Protein AF-A0A2V6XDY1-F1 (afdb_monomer_lite)

Radius of gyration: 20.03 Å; chains: 1; bounding box: 43×21×50 Å

pLDDT: mean 79.95, std 15.35, range [52.44, 97.75]

Foldseek 3Di:
DAAAPPPRHDDDDPPPDDNDVNDHDPVVVVVVVVVVVVVVVVVVVVVVVVVVVVVVVVPD

Secondary structure (DSSP, 8-state):
-EEPTTT-PEEP--TT----TT---HHHHHHHHHHHHHHHHHHHHHHHHHHHHHHHHTT-

Structure (mmCIF, N/CA/C/O backbone):
data_AF-A0A2V6XDY1-F1
#
_entry.id   AF-A0A2V6XDY1-F1
#
loop_
_atom_site.group_PDB
_atom_site.id
_atom_site.type_symbol
_atom_site.label_atom_id
_atom_site.label_alt_id
_atom_site.label_comp_id
_atom_site.label_asym_id
_atom_site.label_entity_id
_atom_site.label_seq_id
_atom_site.pdbx_PDB_ins_code
_atom_site.Cartn_x
_atom_site.Cartn_y
_atom_site.Cartn_z
_atom_site.occupancy
_atom_site.B_iso_or_equiv
_atom_site.auth_seq_id
_atom_site.auth_comp_id
_atom_site.auth_asym_id
_atom_site.auth_atom_id
_atom_site.pdbx_PDB_model_num
ATOM 1 N N . MET A 1 1 ? -18.034 5.452 18.620 1.00 58.78 1 MET A N 1
ATOM 2 C CA . MET A 1 1 ? -17.509 4.090 18.404 1.00 58.78 1 MET A CA 1
ATOM 3 C C . MET A 1 1 ? -17.311 3.907 16.913 1.00 58.78 1 MET A C 1
ATOM 5 O O . MET A 1 1 ? -18.276 4.073 16.176 1.00 58.78 1 MET A O 1
ATOM 9 N N . SER A 1 2 ? -16.080 3.671 16.468 1.00 64.81 2 SER A N 1
ATOM 10 C CA . SER A 1 2 ? -15.790 3.281 15.084 1.00 64.81 2 SER A CA 1
ATOM 11 C C . SER A 1 2 ? -15.536 1.778 15.061 1.00 64.81 2 SER A C 1
ATOM 13 O O . SER A 1 2 ? -14.861 1.247 15.937 1.00 64.81 2 SER A O 1
ATOM 15 N N . THR A 1 3 ? -16.100 1.067 14.095 1.00 73.00 3 THR A N 1
ATOM 16 C CA . THR A 1 3 ? -15.803 -0.352 13.884 1.00 73.00 3 THR A CA 1
ATOM 17 C C . THR A 1 3 ? -14.691 -0.490 12.859 1.00 73.00 3 THR A C 1
ATOM 19 O O . THR A 1 3 ? -14.613 0.282 11.900 1.00 73.00 3 THR A O 1
ATOM 22 N N . CYS A 1 4 ? -13.805 -1.466 13.059 1.00 80.44 4 CYS A N 1
ATOM 23 C CA . CYS A 1 4 ? -12.832 -1.815 12.042 1.00 80.44 4 CYS A CA 1
ATOM 24 C C . CYS A 1 4 ? -13.560 -2.298 10.785 1.00 80.44 4 CYS A C 1
ATOM 26 O O . CYS A 1 4 ? -14.297 -3.279 10.840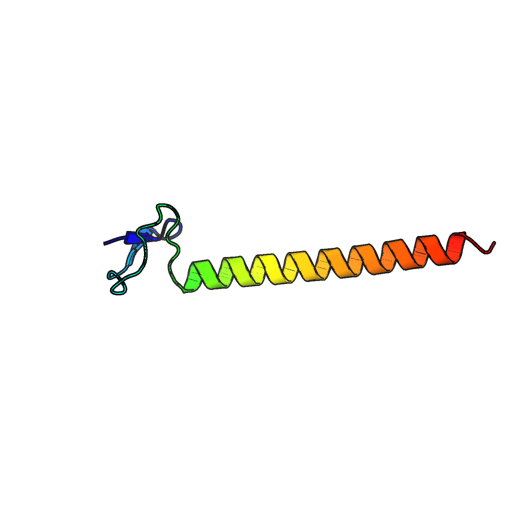 1.00 80.44 4 CYS A O 1
ATOM 28 N N . ALA A 1 5 ? -13.292 -1.688 9.633 1.00 80.06 5 ALA A N 1
ATOM 29 C CA . ALA A 1 5 ? -13.913 -2.088 8.368 1.00 80.06 5 ALA A CA 1
ATOM 30 C C . ALA A 1 5 ? -13.575 -3.532 7.925 1.00 80.06 5 ALA A C 1
ATOM 32 O O . ALA A 1 5 ? -14.191 -4.044 6.995 1.00 80.06 5 ALA A O 1
ATOM 33 N N . ARG A 1 6 ? -12.588 -4.186 8.562 1.00 79.81 6 ARG A N 1
ATOM 34 C CA . ARG A 1 6 ? -12.030 -5.479 8.137 1.00 79.81 6 ARG A CA 1
ATOM 35 C C . ARG A 1 6 ? -12.374 -6.643 9.070 1.00 79.81 6 ARG A C 1
ATOM 37 O O . ARG A 1 6 ? -12.806 -7.678 8.583 1.00 79.81 6 ARG A O 1
ATOM 44 N N . CYS A 1 7 ? -12.224 -6.475 10.385 1.00 85.00 7 CYS A N 1
ATOM 45 C CA . CYS A 1 7 ? -12.620 -7.487 11.378 1.00 85.00 7 CYS A CA 1
ATOM 46 C C . CYS A 1 7 ? -13.907 -7.154 12.135 1.00 85.00 7 CYS A C 1
ATOM 48 O O . CYS A 1 7 ? -14.326 -7.946 12.972 1.00 85.00 7 CYS A O 1
ATOM 50 N N . LEU A 1 8 ? -14.527 -5.998 11.867 1.00 77.12 8 LEU A N 1
ATOM 51 C CA . LEU A 1 8 ? -15.723 -5.508 12.561 1.00 77.12 8 LEU A CA 1
ATOM 52 C C . LEU A 1 8 ? -15.540 -5.283 14.074 1.00 77.12 8 LEU A C 1
ATOM 54 O O . LEU A 1 8 ? -16.516 -4.971 14.751 1.00 77.12 8 LEU A O 1
ATOM 58 N N . GLU A 1 9 ? -14.313 -5.367 14.606 1.00 76.31 9 GLU A N 1
ATOM 59 C CA . GLU A 1 9 ? -14.038 -5.044 16.009 1.00 76.31 9 GLU A CA 1
ATOM 60 C C . GLU A 1 9 ? -14.372 -3.586 16.321 1.00 76.31 9 GLU A C 1
ATOM 62 O O . GLU A 1 9 ? -13.982 -2.662 15.598 1.00 76.31 9 GLU A O 1
ATOM 67 N N . THR A 1 10 ? -15.081 -3.388 17.428 1.00 67.94 10 THR A N 1
ATOM 68 C CA . THR A 1 10 ? -15.428 -2.070 17.950 1.00 67.94 10 THR A CA 1
ATOM 69 C C . THR A 1 10 ? -14.191 -1.430 18.564 1.00 67.94 10 THR A C 1
ATOM 71 O O . THR A 1 10 ? -13.652 -1.928 19.548 1.00 67.94 10 THR A O 1
ATOM 74 N N . GLN A 1 11 ? -13.747 -0.311 17.998 1.00 63.81 11 GLN A N 1
ATOM 75 C CA . GLN A 1 11 ? -12.682 0.495 18.575 1.00 63.81 11 GLN A CA 1
ATOM 76 C C . GLN A 1 11 ? -13.270 1.529 19.532 1.00 63.81 11 GLN A C 1
ATOM 78 O O . GLN A 1 11 ? -14.199 2.280 19.197 1.00 63.81 11 GLN A O 1
ATOM 83 N N . GLU A 1 12 ? -12.680 1.577 20.724 1.00 61.62 12 GLU A N 1
ATOM 84 C CA . GLU A 1 12 ? -12.825 2.707 21.630 1.00 61.62 12 GLU A CA 1
ATOM 85 C C . GLU A 1 12 ? -12.353 3.969 20.893 1.00 61.62 12 GLU A C 1
ATOM 87 O O . GLU A 1 12 ? -11.309 3.947 20.231 1.00 61.62 12 GLU A O 1
ATOM 92 N N . PRO A 1 13 ? -13.122 5.069 20.932 1.00 55.66 13 PRO A N 1
ATOM 93 C CA . PRO A 1 13 ? -12.722 6.286 20.252 1.00 55.66 13 PRO A CA 1
ATOM 94 C C . PRO A 1 13 ? -11.423 6.802 20.876 1.00 55.66 13 PRO A C 1
ATOM 96 O O . PRO A 1 13 ? -11.423 7.300 21.999 1.00 55.66 13 PRO A O 1
ATOM 99 N N . ALA A 1 14 ? -10.316 6.720 20.135 1.00 59.44 14 ALA A N 1
ATOM 100 C CA . ALA A 1 14 ? -9.125 7.487 20.464 1.00 59.44 14 ALA A CA 1
ATOM 101 C C . ALA A 1 14 ? -9.514 8.971 20.412 1.00 59.44 14 ALA A C 1
ATOM 103 O O . ALA A 1 14 ? -9.929 9.479 19.365 1.00 59.44 14 ALA A O 1
ATOM 104 N N . THR A 1 15 ? -9.468 9.643 21.562 1.00 57.84 15 THR A N 1
ATOM 105 C CA . THR A 1 15 ? -9.946 11.016 21.738 1.00 57.84 15 THR A CA 1
ATOM 106 C C . THR A 1 15 ? -9.308 11.934 20.692 1.00 57.84 15 THR A C 1
ATOM 108 O O . THR A 1 15 ? -8.099 12.141 20.701 1.00 57.84 15 THR A O 1
ATOM 111 N N . GLY A 1 16 ? -10.118 12.467 19.770 1.00 57.12 16 GLY A N 1
ATOM 112 C CA . GLY A 1 16 ? -9.671 13.395 18.721 1.00 57.12 16 GLY A CA 1
ATOM 113 C C . GLY A 1 16 ? -9.361 12.780 17.349 1.00 57.12 16 GLY A C 1
ATOM 114 O O . GLY A 1 16 ? -9.004 13.526 16.439 1.00 57.12 16 GLY A O 1
ATOM 115 N N . ALA A 1 17 ? -9.520 11.467 17.153 1.00 58.06 17 ALA A N 1
ATOM 116 C CA . ALA A 1 17 ? -9.358 10.858 15.832 1.00 58.06 17 ALA A CA 1
ATOM 117 C C . ALA A 1 17 ? -10.604 11.098 14.947 1.00 58.06 17 ALA A C 1
ATOM 119 O O . ALA A 1 17 ? -11.728 10.853 15.398 1.00 58.06 17 ALA A O 1
ATOM 120 N N . PRO A 1 18 ? -10.448 11.555 13.688 1.00 53.81 18 PRO A N 1
ATOM 121 C CA . PRO A 1 18 ? -11.574 11.721 12.776 1.00 53.81 18 PRO A CA 1
ATOM 122 C C . PRO A 1 18 ? -12.266 10.372 12.535 1.00 53.81 18 PRO A C 1
ATOM 124 O O . PRO A 1 18 ? -11.612 9.370 12.239 1.00 53.81 18 PRO A O 1
ATOM 127 N N . THR A 1 19 ? -13.599 10.336 12.638 1.00 55.91 19 THR A N 1
ATOM 128 C CA . THR A 1 19 ? -14.421 9.153 12.340 1.00 55.91 19 THR A CA 1
ATOM 129 C C . THR A 1 19 ? -14.466 8.921 10.832 1.00 55.91 19 THR A C 1
ATOM 131 O O . THR A 1 19 ? -15.432 9.272 10.160 1.00 55.91 19 THR A O 1
ATOM 134 N N . SER A 1 20 ? -13.382 8.380 10.284 1.00 59.53 20 SER A N 1
ATOM 135 C CA . SER A 1 20 ? -13.318 7.950 8.891 1.00 59.53 20 SER A CA 1
ATOM 136 C C . SER A 1 20 ? -14.060 6.622 8.722 1.00 59.53 20 SER A C 1
ATOM 138 O O . SER A 1 20 ? -13.854 5.686 9.496 1.00 59.53 20 SER A O 1
ATOM 140 N N . SER A 1 21 ? -14.896 6.512 7.690 1.00 56.62 21 SER A N 1
ATOM 141 C CA . SER A 1 21 ? -15.650 5.299 7.321 1.00 56.62 21 SER A CA 1
ATOM 142 C C . SER A 1 21 ? -14.754 4.120 6.903 1.00 56.62 21 SER A C 1
ATOM 144 O O . SER A 1 21 ? -15.239 3.006 6.731 1.00 56.62 21 SER A O 1
ATOM 146 N N . LEU A 1 22 ? -13.446 4.358 6.769 1.00 64.38 22 LEU A N 1
ATOM 147 C CA . LEU A 1 22 ? -12.401 3.366 6.503 1.00 64.38 22 LEU A CA 1
ATOM 148 C C . LEU A 1 22 ? -11.521 3.100 7.736 1.00 64.38 22 LEU A C 1
ATOM 150 O O . LEU A 1 22 ? -10.364 2.708 7.591 1.00 64.38 22 LEU A O 1
ATOM 154 N N . ALA A 1 23 ? -12.024 3.335 8.952 1.00 72.19 23 ALA A N 1
ATOM 155 C CA . ALA A 1 23 ? -11.273 3.051 10.170 1.00 72.19 23 ALA A CA 1
ATOM 156 C C . ALA A 1 23 ? -10.836 1.573 10.195 1.00 72.19 23 ALA A C 1
ATOM 158 O O . ALA A 1 23 ? -11.653 0.659 10.290 1.00 72.19 23 ALA A O 1
ATOM 159 N N . LEU A 1 24 ? -9.531 1.329 10.089 1.00 78.94 24 LEU A N 1
ATOM 160 C CA . LEU A 1 24 ? -8.916 0.030 10.353 1.00 78.94 24 LEU A CA 1
ATOM 161 C C . LEU A 1 24 ? -8.482 -0.002 11.819 1.00 78.94 24 LEU A C 1
ATOM 163 O O . LEU A 1 24 ? -8.139 1.039 12.377 1.00 78.94 24 LEU A O 1
ATOM 167 N N . CYS A 1 25 ? -8.513 -1.170 12.463 1.00 85.75 25 CYS A N 1
ATOM 168 C CA . CYS A 1 25 ? -7.837 -1.312 13.750 1.00 85.75 25 CYS A CA 1
ATOM 169 C C . CYS A 1 25 ? -6.316 -1.333 13.529 1.00 85.75 25 CYS A C 1
ATOM 171 O O . CYS A 1 25 ? -5.880 -1.599 12.400 1.00 85.75 25 CYS A O 1
ATOM 173 N N . PRO A 1 26 ? -5.507 -1.047 14.566 1.00 83.12 26 PRO A N 1
ATOM 174 C CA . PRO A 1 26 ? -4.053 -0.953 14.442 1.00 83.12 26 PRO A CA 1
ATOM 175 C C . PRO A 1 26 ? -3.422 -2.154 13.729 1.00 83.12 26 PRO A C 1
ATOM 177 O O . PRO A 1 26 ? -2.633 -1.960 12.811 1.00 83.12 26 PRO A O 1
ATOM 180 N N . GLU A 1 27 ? -3.855 -3.375 14.049 1.00 86.69 27 GLU A N 1
ATOM 181 C CA . GLU A 1 27 ? -3.384 -4.612 13.409 1.00 86.69 27 GLU A CA 1
ATOM 182 C C . GLU A 1 27 ? -3.620 -4.616 11.892 1.00 86.69 27 GLU A C 1
ATOM 184 O O . GLU A 1 27 ? -2.716 -4.872 11.096 1.00 86.69 27 GLU A O 1
ATOM 189 N N . HIS A 1 28 ? -4.832 -4.264 11.456 1.00 89.31 28 HIS A N 1
ATOM 190 C CA . HIS A 1 28 ? -5.154 -4.225 10.031 1.00 89.31 28 HIS A CA 1
ATOM 191 C C . HIS A 1 28 ? -4.491 -3.052 9.313 1.00 89.31 28 HIS A C 1
ATOM 193 O O . HIS A 1 28 ? -4.143 -3.188 8.139 1.00 89.31 28 HIS A O 1
ATOM 199 N N . ALA A 1 29 ? -4.316 -1.915 9.986 1.00 86.38 29 ALA A N 1
ATOM 200 C CA . ALA A 1 29 ? -3.579 -0.785 9.437 1.00 86.38 29 ALA A CA 1
ATOM 201 C C . ALA A 1 29 ? -2.102 -1.154 9.220 1.00 86.38 29 ALA A C 1
ATOM 203 O O . ALA A 1 29 ? -1.568 -0.918 8.136 1.00 86.38 29 ALA A O 1
ATOM 204 N N . LEU A 1 30 ? -1.471 -1.805 10.203 1.00 89.50 30 LEU A N 1
ATOM 205 C CA . LEU A 1 30 ? -0.101 -2.310 10.104 1.00 89.50 30 LEU A CA 1
ATOM 206 C C . LEU A 1 30 ? 0.039 -3.343 8.984 1.00 89.50 30 LEU A C 1
ATOM 208 O O . LEU A 1 30 ? 0.951 -3.225 8.167 1.00 89.50 30 LEU A O 1
ATOM 212 N N . ALA A 1 31 ? -0.899 -4.287 8.877 1.00 90.75 31 ALA A N 1
ATOM 213 C CA . ALA A 1 31 ? -0.893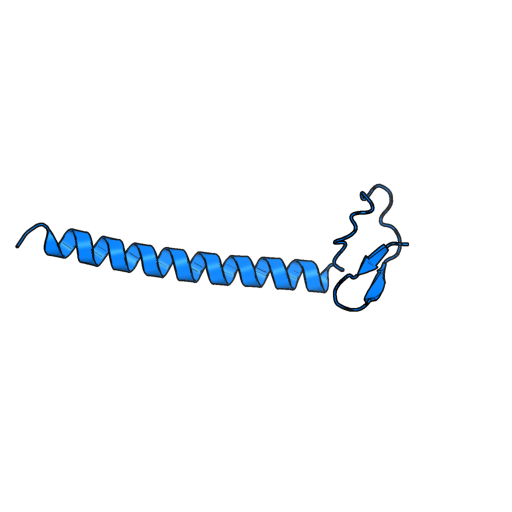 -5.281 7.807 1.00 90.75 31 ALA A CA 1
ATOM 214 C C . ALA A 1 31 ? -0.976 -4.641 6.408 1.00 90.75 31 ALA A C 1
ATOM 216 O O . ALA A 1 31 ? -0.279 -5.070 5.491 1.00 90.75 31 ALA A O 1
ATOM 217 N N . VAL A 1 32 ? -1.801 -3.598 6.233 1.00 89.62 32 VAL A N 1
ATOM 218 C CA . VAL A 1 32 ? -1.880 -2.851 4.963 1.00 89.62 32 VAL A CA 1
ATOM 219 C C . VAL A 1 32 ? -0.573 -2.116 4.679 1.00 89.62 32 VAL A C 1
ATOM 221 O O . VAL A 1 32 ? -0.066 -2.188 3.562 1.00 89.62 32 VAL A O 1
ATOM 224 N N . LEU A 1 33 ? -0.003 -1.434 5.673 1.00 92.56 33 LEU A N 1
ATOM 225 C CA . LEU A 1 33 ? 1.261 -0.714 5.507 1.00 92.56 33 LEU A CA 1
ATOM 226 C C . LEU A 1 33 ? 2.416 -1.657 5.155 1.00 92.56 33 LEU A C 1
ATOM 228 O O . LEU A 1 33 ? 3.237 -1.331 4.296 1.00 92.56 33 LEU A O 1
ATOM 232 N N . GLU A 1 34 ? 2.476 -2.834 5.775 1.00 96.12 34 GLU A N 1
ATOM 233 C CA . GLU A 1 34 ? 3.488 -3.837 5.457 1.00 96.12 34 GLU A CA 1
ATOM 234 C C . GLU A 1 34 ? 3.317 -4.389 4.038 1.00 96.12 34 GLU A C 1
ATOM 236 O O . GLU A 1 34 ? 4.304 -4.548 3.314 1.00 96.12 34 GLU A O 1
ATOM 241 N N . ASP A 1 35 ? 2.079 -4.633 3.612 1.00 95.19 35 ASP A N 1
ATOM 242 C CA . ASP A 1 35 ? 1.790 -5.096 2.259 1.00 95.19 35 ASP A CA 1
ATOM 243 C C . ASP A 1 35 ? 2.200 -4.066 1.200 1.00 95.19 35 ASP A C 1
ATOM 245 O O . ASP A 1 35 ? 2.941 -4.391 0.269 1.00 95.19 35 ASP A O 1
ATOM 249 N N . VAL A 1 36 ? 1.842 -2.795 1.414 1.00 95.50 36 VAL A N 1
ATOM 250 C CA . VAL A 1 36 ? 2.266 -1.676 0.559 1.00 95.50 36 VAL A CA 1
ATOM 251 C C . VAL A 1 36 ? 3.789 -1.567 0.524 1.00 95.50 36 VAL A C 1
ATOM 253 O O . VAL A 1 36 ? 4.368 -1.416 -0.552 1.00 95.50 36 VAL A O 1
ATOM 256 N N . ARG A 1 37 ? 4.464 -1.700 1.672 1.00 97.50 37 ARG A N 1
ATOM 257 C CA . ARG A 1 37 ? 5.932 -1.666 1.747 1.00 97.50 37 ARG A CA 1
ATOM 258 C C . ARG A 1 37 ? 6.568 -2.794 0.931 1.00 97.50 37 ARG A C 1
ATOM 260 O O . ARG A 1 37 ? 7.533 -2.546 0.208 1.00 97.50 37 ARG A O 1
ATOM 267 N N . ARG A 1 38 ? 6.039 -4.019 1.021 1.00 96.94 38 ARG A N 1
ATOM 268 C CA . ARG A 1 38 ? 6.527 -5.171 0.239 1.00 96.94 38 ARG A CA 1
ATOM 269 C C . ARG A 1 38 ? 6.285 -4.981 -1.254 1.00 96.94 38 ARG A C 1
ATOM 271 O O . ARG A 1 38 ? 7.193 -5.222 -2.048 1.00 96.94 38 ARG A O 1
ATOM 278 N N . HIS A 1 39 ? 5.097 -4.516 -1.629 1.00 97.06 39 HIS A N 1
ATOM 279 C CA . HIS A 1 39 ? 4.750 -4.260 -3.023 1.00 97.06 39 HIS A CA 1
ATOM 280 C C . HIS A 1 39 ? 5.630 -3.164 -3.640 1.00 97.06 39 HIS A C 1
ATOM 282 O O . HIS A 1 39 ? 6.147 -3.329 -4.748 1.00 97.06 39 HIS A O 1
ATOM 288 N N . LEU A 1 40 ? 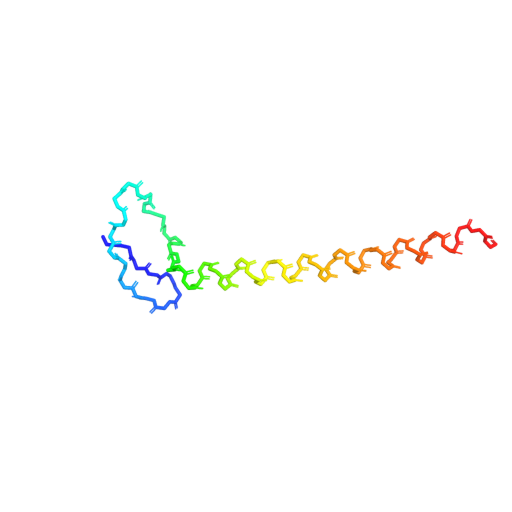5.866 -2.078 -2.900 1.00 97.75 40 LEU A N 1
ATOM 289 C CA . LEU A 1 40 ? 6.759 -1.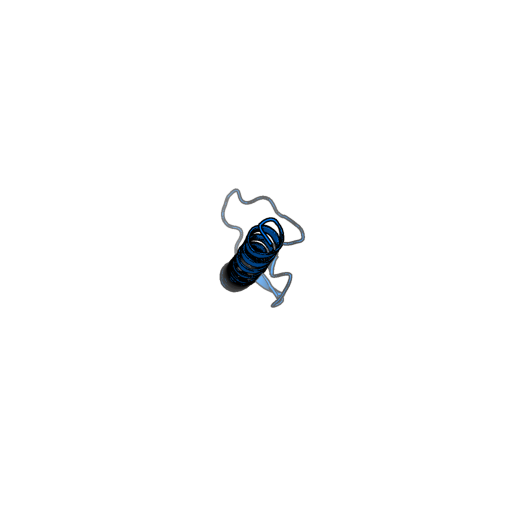001 -3.318 1.00 97.75 40 LEU A CA 1
ATOM 290 C C . LEU A 1 40 ? 8.188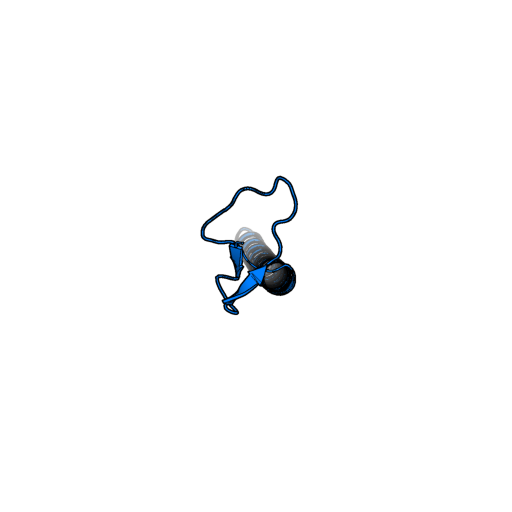 -1.513 -3.529 1.00 97.75 40 LEU A C 1
ATOM 292 O O . LEU A 1 40 ? 8.769 -1.260 -4.581 1.00 97.75 40 LEU A O 1
ATOM 296 N N . ALA A 1 41 ? 8.734 -2.275 -2.576 1.00 97.62 41 ALA A N 1
ATOM 297 C CA . ALA A 1 41 ? 10.075 -2.849 -2.696 1.00 97.62 41 ALA A CA 1
ATOM 298 C C . ALA A 1 41 ? 10.204 -3.759 -3.929 1.00 97.62 41 ALA A C 1
ATOM 300 O O . ALA A 1 41 ? 11.141 -3.609 -4.711 1.00 97.62 41 ALA A O 1
ATOM 301 N N . ALA A 1 42 ? 9.233 -4.650 -4.155 1.00 97.06 42 ALA A N 1
ATOM 302 C CA . ALA A 1 42 ? 9.222 -5.525 -5.326 1.00 97.06 42 ALA A CA 1
ATOM 303 C C . ALA A 1 42 ? 9.164 -4.733 -6.644 1.00 97.06 42 ALA A C 1
ATOM 305 O O . ALA A 1 42 ? 9.863 -5.064 -7.606 1.00 97.06 42 ALA A O 1
ATOM 306 N N . THR A 1 43 ? 8.362 -3.668 -6.674 1.00 97.12 43 THR A N 1
ATOM 307 C CA . THR A 1 43 ? 8.221 -2.792 -7.842 1.00 97.12 43 THR A CA 1
ATOM 308 C C . THR A 1 43 ? 9.526 -2.061 -8.140 1.00 97.12 43 THR A C 1
ATOM 310 O O . THR A 1 43 ? 9.982 -2.084 -9.283 1.00 97.12 43 THR A O 1
ATOM 313 N N . LEU A 1 44 ? 10.171 -1.480 -7.124 1.00 97.38 44 LEU A N 1
ATOM 314 C CA . LEU A 1 44 ? 11.462 -0.802 -7.272 1.00 97.38 44 LEU A CA 1
ATOM 315 C C . LEU A 1 44 ? 12.542 -1.757 -7.782 1.00 97.38 44 LEU A C 1
ATOM 317 O O . LEU A 1 44 ? 13.182 -1.458 -8.784 1.00 97.38 44 LEU A O 1
ATOM 321 N N . THR A 1 45 ? 12.668 -2.950 -7.197 1.00 96.75 45 THR A N 1
ATOM 322 C CA . THR A 1 45 ? 13.618 -3.962 -7.685 1.00 96.75 45 THR A CA 1
ATOM 323 C C . THR A 1 45 ? 13.332 -4.380 -9.132 1.00 96.75 45 THR A C 1
ATOM 325 O O . THR A 1 45 ? 14.252 -4.614 -9.917 1.00 96.75 45 THR A O 1
ATOM 328 N N . SER A 1 46 ? 12.059 -4.490 -9.520 1.00 96.00 46 SER A N 1
ATOM 329 C CA . SER A 1 46 ? 11.694 -4.788 -10.909 1.00 96.00 46 SER A CA 1
ATOM 330 C C . SER A 1 46 ? 12.097 -3.656 -11.860 1.00 96.00 46 SER A C 1
ATOM 332 O O . SER A 1 46 ? 12.613 -3.929 -12.947 1.00 96.00 46 SER A O 1
ATOM 334 N N . LEU A 1 47 ? 11.890 -2.400 -11.452 1.00 96.38 47 LEU A N 1
ATOM 335 C CA . LEU A 1 47 ? 12.280 -1.215 -12.217 1.00 96.38 47 LEU A CA 1
ATOM 336 C C . LEU A 1 47 ? 13.800 -1.096 -12.347 1.00 96.38 47 LEU A C 1
ATOM 338 O O . LEU A 1 47 ? 14.283 -0.867 -13.451 1.00 96.38 47 LEU A O 1
ATOM 342 N N . GLU A 1 48 ? 14.552 -1.332 -11.272 1.00 96.31 48 GLU A N 1
ATOM 343 C CA . GLU A 1 48 ? 16.021 -1.357 -11.286 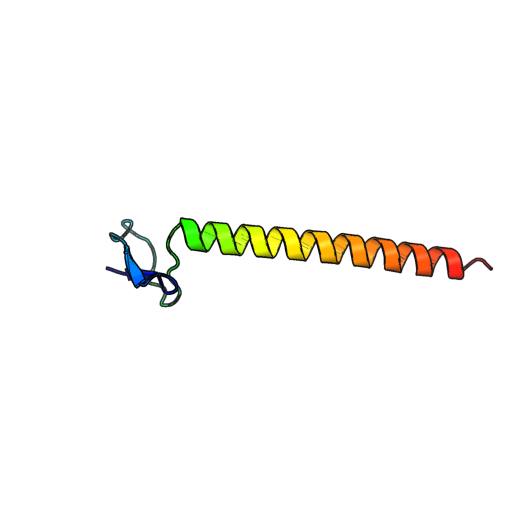1.00 96.31 48 GLU A CA 1
ATOM 344 C C . GLU A 1 48 ? 16.545 -2.373 -12.305 1.00 96.31 48 GLU A C 1
ATOM 346 O O . GLU A 1 48 ? 17.356 -2.035 -13.165 1.00 96.31 48 GLU A O 1
ATOM 351 N N . ARG A 1 49 ? 16.011 -3.602 -12.297 1.00 93.56 49 ARG A N 1
ATOM 352 C CA . ARG A 1 49 ? 16.385 -4.629 -13.286 1.00 93.56 49 ARG A CA 1
ATOM 353 C C . ARG A 1 49 ? 15.988 -4.253 -14.712 1.00 93.56 49 ARG A C 1
ATOM 355 O O . ARG A 1 49 ? 16.671 -4.634 -15.659 1.00 93.56 49 ARG A O 1
ATOM 362 N N . ALA A 1 50 ? 14.856 -3.577 -14.897 1.00 92.81 50 ALA A N 1
ATOM 363 C CA . ALA A 1 50 ? 14.434 -3.122 -16.218 1.00 92.81 50 ALA A CA 1
ATOM 364 C C . ALA A 1 50 ? 15.345 -2.002 -16.745 1.00 92.81 50 ALA A C 1
ATOM 366 O O . ALA A 1 50 ? 15.718 -2.034 -17.917 1.00 92.81 50 ALA A O 1
ATOM 367 N N . ALA A 1 51 ? 15.745 -1.069 -15.880 1.00 92.38 51 ALA A N 1
ATOM 368 C CA . ALA A 1 51 ? 16.682 0.001 -16.202 1.00 92.38 51 ALA A CA 1
ATOM 369 C C . ALA A 1 51 ? 18.086 -0.541 -16.521 1.00 92.38 51 ALA A C 1
ATOM 371 O O . ALA A 1 51 ? 18.698 -0.111 -17.499 1.00 92.38 51 ALA A O 1
ATOM 372 N N . ASP A 1 52 ? 18.563 -1.530 -15.763 1.00 91.56 52 ASP A N 1
ATOM 373 C CA . ASP A 1 52 ? 19.840 -2.209 -16.013 1.00 91.56 52 ASP A CA 1
ATOM 374 C C . ASP A 1 52 ? 19.866 -2.886 -17.398 1.00 91.56 52 ASP A C 1
ATOM 376 O O . ASP A 1 52 ? 20.782 -2.673 -18.200 1.00 91.56 52 ASP A O 1
ATOM 380 N N . ARG A 1 53 ? 18.785 -3.596 -17.758 1.00 90.88 53 ARG A N 1
ATOM 381 C CA . ARG A 1 53 ? 18.611 -4.171 -19.105 1.00 90.88 53 ARG A CA 1
ATOM 382 C C . ARG A 1 53 ? 18.547 -3.120 -20.210 1.00 90.88 53 ARG A C 1
ATOM 384 O O . ARG A 1 53 ? 19.043 -3.367 -21.303 1.00 90.88 53 ARG A O 1
ATOM 391 N N . ALA A 1 54 ? 17.890 -1.988 -19.976 1.00 87.69 54 ALA A N 1
ATOM 392 C CA . ALA A 1 54 ? 17.810 -0.920 -20.971 1.00 87.69 54 ALA A CA 1
ATOM 393 C C . ALA A 1 54 ? 19.182 -0.260 -21.193 1.00 87.69 54 ALA A C 1
ATOM 395 O O . ALA A 1 54 ? 19.563 0.014 -22.327 1.00 87.69 54 ALA A O 1
ATOM 396 N N . THR A 1 55 ? 19.948 -0.076 -20.116 1.00 87.19 55 THR A N 1
ATOM 397 C CA . THR A 1 55 ? 21.289 0.525 -20.155 1.00 87.19 55 THR A CA 1
ATOM 398 C C . THR A 1 55 ? 22.295 -0.390 -20.855 1.00 87.19 55 THR A C 1
ATOM 400 O O . THR A 1 55 ? 23.081 0.073 -21.677 1.00 87.19 55 THR A O 1
ATOM 403 N N . SER A 1 56 ? 22.234 -1.698 -20.597 1.00 78.81 56 SER A N 1
ATOM 404 C CA . SER A 1 56 ? 23.104 -2.693 -21.243 1.00 78.81 56 SER A CA 1
ATOM 405 C C . SER A 1 56 ? 22.798 -2.926 -22.729 1.00 78.81 56 SER A C 1
ATOM 407 O O . SER A 1 56 ? 23.680 -3.357 -23.464 1.00 78.81 56 SER A O 1
ATOM 409 N N . GLN A 1 57 ? 21.588 -2.602 -23.198 1.00 71.50 57 GLN A N 1
ATOM 410 C CA . GLN A 1 57 ? 21.204 -2.705 -24.615 1.00 71.50 57 GLN A CA 1
ATOM 411 C C . GLN A 1 57 ? 21.538 -1.454 -25.449 1.00 71.50 57 GLN A C 1
ATOM 413 O O . GLN A 1 57 ? 21.528 -1.530 -26.672 1.00 71.50 57 GLN A O 1
ATOM 418 N N . GLY A 1 58 ? 21.835 -0.310 -24.823 1.00 60.28 58 GLY A N 1
ATOM 419 C CA . GLY A 1 58 ? 22.110 0.958 -25.518 1.00 60.28 58 GLY A CA 1
ATOM 420 C C . GLY A 1 58 ? 23.557 1.165 -25.993 1.00 60.28 58 GLY A C 1
ATOM 421 O O . GLY A 1 58 ? 23.842 2.196 -26.594 1.00 60.28 58 GLY A O 1
ATOM 422 N N . PHE A 1 59 ? 24.465 0.221 -25.720 1.00 55.34 59 PHE A N 1
ATOM 423 C CA . PHE A 1 59 ? 25.902 0.306 -26.040 1.00 55.34 59 PHE A CA 1
ATOM 424 C C . PHE A 1 59 ? 26.428 -0.886 -26.871 1.00 55.34 59 PHE A C 1
ATOM 426 O O . PHE A 1 59 ? 27.631 -1.146 -26.868 1.00 55.34 59 PHE A O 1
ATOM 433 N N . GLY A 1 60 ? 25.541 -1.618 -27.556 1.00 52.44 60 GLY A N 1
ATOM 434 C CA . GLY A 1 60 ? 25.890 -2.715 -28.473 1.00 52.44 60 GLY A CA 1
ATOM 435 C C . GLY A 1 60 ? 25.896 -2.292 -29.933 1.00 52.44 60 GLY A C 1
ATOM 436 O O . GLY A 1 60 ? 24.948 -1.578 -30.326 1.00 52.44 60 GLY A O 1
#

Sequence (60 aa):
MSTCARCLETQEPATGAPTSSLALCPEHALAVLEDVRRHLAATLTSLERAADRATSQGFG